Protein AF-A0A3B8MN18-F1 (afdb_monomer_lite)

Secondary structure (DSSP, 8-state):
-PPPPPPPPP-PPBPHHHHHHHHHHHHHHHHHHHHHT-HHHHHHHHHHHHSPPPBTT--GGGHHHHHHHHHHHHHHTT---HHHHHHHHHHHHHHHHHHHHHTT------PPPPPP--SSHHHHHHHHHHHHS-TT-TT-----------

Sequence (150 aa):
MACSPEPQPQVEPITLAELMNTHYALAQDIYDALINGDFVSLLDHATELANPIPVSNLPDAWAPHLDGMRSAAKRLVGEYSTAKAASGFADLATACANCHHMTATTPAIKVYPTPDDTGDIRTHRLRHAWDAAPTATARSIPLTNGYKST

pLDDT: mean 85.51, std 14.53, range [43.19, 98.06]

Foldseek 3Di:
DDDDDDDDPDDDADEPVVVVVLLVVLLVQLVVCLVVLVLVSNQVSLQVLLDDGGHPPDDPVCVVLSNQLSVLSVQSHPDSDSVSSVVSSVSNVVSVVVSCVVVVNDPPQDQDDQQDCPVDPVSVVSNVVCVVDDRNPNPDDDPPPDDDDD

Structure (mmCIF, N/CA/C/O backbone):
data_AF-A0A3B8MN18-F1
#
_entry.id   AF-A0A3B8MN18-F1
#
loop_
_atom_site.group_PDB
_atom_site.id
_atom_site.type_symbol
_atom_site.label_atom_id
_atom_site.label_alt_id
_atom_site.label_comp_id
_atom_site.label_asym_id
_atom_site.label_entity_id
_atom_site.label_seq_id
_atom_site.pdbx_PDB_ins_code
_atom_site.Cartn_x
_atom_site.Cartn_y
_atom_site.Cartn_z
_atom_site.occupancy
_atom_site.B_iso_or_equiv
_atom_site.auth_seq_id
_atom_site.auth_comp_id
_atom_site.auth_asym_id
_atom_site.auth_atom_id
_atom_site.pdbx_PDB_model_num
ATOM 1 N N . MET A 1 1 ? -4.137 42.070 -17.305 1.00 74.25 1 MET A N 1
ATOM 2 C CA . MET A 1 1 ? -2.859 41.562 -16.767 1.00 74.25 1 MET A CA 1
ATOM 3 C C . MET A 1 1 ? -3.125 40.178 -16.209 1.00 74.25 1 MET A C 1
ATOM 5 O O . MET A 1 1 ? -3.800 40.079 -15.196 1.00 74.25 1 MET A O 1
ATOM 9 N N . ALA A 1 2 ? -2.715 39.128 -16.916 1.00 72.31 2 ALA A N 1
ATOM 10 C CA . ALA A 1 2 ? -2.722 37.776 -16.369 1.00 72.31 2 ALA A CA 1
ATOM 11 C C . ALA A 1 2 ? -1.394 37.570 -15.631 1.00 72.31 2 ALA A C 1
ATOM 13 O O . ALA A 1 2 ? -0.346 37.900 -16.188 1.00 72.31 2 ALA A O 1
ATOM 14 N N . CYS A 1 3 ? -1.434 37.085 -14.389 1.00 71.88 3 CYS A N 1
ATOM 15 C CA . CYS A 1 3 ? -0.230 36.607 -13.714 1.00 71.88 3 CYS A CA 1
ATOM 16 C C . CYS A 1 3 ? 0.319 35.425 -14.513 1.00 71.88 3 CYS A C 1
ATOM 18 O O . CYS A 1 3 ? -0.403 34.452 -14.739 1.00 71.88 3 CYS A O 1
ATOM 20 N N . SER A 1 4 ? 1.574 35.507 -14.950 1.00 84.69 4 SER A N 1
ATOM 21 C CA . SER A 1 4 ? 2.271 34.322 -15.442 1.00 84.69 4 SER A CA 1
ATOM 22 C C . SER A 1 4 ? 2.356 33.307 -14.299 1.00 84.69 4 SER A C 1
ATOM 24 O O . SER A 1 4 ? 2.700 33.707 -13.183 1.00 84.69 4 SER A O 1
ATOM 26 N N . PRO A 1 5 ? 2.026 32.027 -14.534 1.00 84.38 5 PRO A N 1
ATOM 27 C CA . PRO A 1 5 ? 2.180 31.002 -13.515 1.00 84.38 5 PRO A CA 1
ATOM 28 C C . PRO A 1 5 ? 3.651 30.914 -13.102 1.00 84.38 5 PRO A C 1
ATOM 30 O O . PRO A 1 5 ? 4.545 30.923 -13.951 1.00 84.38 5 PRO A O 1
ATOM 33 N N . GLU A 1 6 ? 3.888 30.857 -11.794 1.00 86.81 6 GLU A N 1
ATOM 34 C CA . GLU A 1 6 ? 5.219 30.632 -11.243 1.00 86.81 6 GLU A CA 1
ATOM 35 C C . GLU A 1 6 ? 5.720 29.251 -11.701 1.00 86.81 6 GLU A C 1
ATOM 37 O O . GLU A 1 6 ? 4.955 28.277 -11.632 1.00 86.81 6 GLU A O 1
ATOM 42 N N . PRO A 1 7 ? 6.956 29.148 -12.227 1.00 86.31 7 PRO A N 1
ATOM 43 C CA . PRO A 1 7 ? 7.500 27.872 -12.661 1.00 86.31 7 PRO A CA 1
ATOM 44 C C . PRO A 1 7 ? 7.509 26.893 -11.489 1.00 86.31 7 PRO A C 1
ATOM 46 O O . PRO A 1 7 ? 8.115 27.152 -10.453 1.00 86.31 7 PRO A O 1
ATOM 49 N N . GLN A 1 8 ? 6.815 25.768 -11.658 1.00 79.38 8 GLN A N 1
ATOM 50 C CA . GLN A 1 8 ? 6.801 24.714 -10.651 1.00 79.38 8 GLN A CA 1
ATOM 51 C C . GLN A 1 8 ? 8.202 24.095 -10.556 1.00 79.38 8 GLN A C 1
ATOM 53 O O . GLN A 1 8 ? 8.826 23.857 -11.599 1.00 79.38 8 GLN A O 1
ATOM 58 N N . PRO A 1 9 ? 8.710 23.827 -9.341 1.00 79.69 9 PRO A N 1
ATOM 59 C CA . PRO A 1 9 ? 9.966 23.113 -9.177 1.00 79.69 9 PRO A CA 1
ATOM 60 C C . PRO A 1 9 ? 9.873 21.756 -9.885 1.00 79.69 9 PRO A C 1
ATOM 62 O O . PRO A 1 9 ? 8.902 21.016 -9.719 1.00 79.69 9 PRO A O 1
ATOM 65 N N . GLN A 1 10 ? 10.869 21.448 -10.714 1.00 76.69 10 GLN A N 1
ATOM 66 C CA . GLN A 1 10 ? 10.945 20.157 -11.389 1.00 76.69 10 GLN A CA 1
ATOM 67 C C . GLN A 1 10 ? 11.277 19.090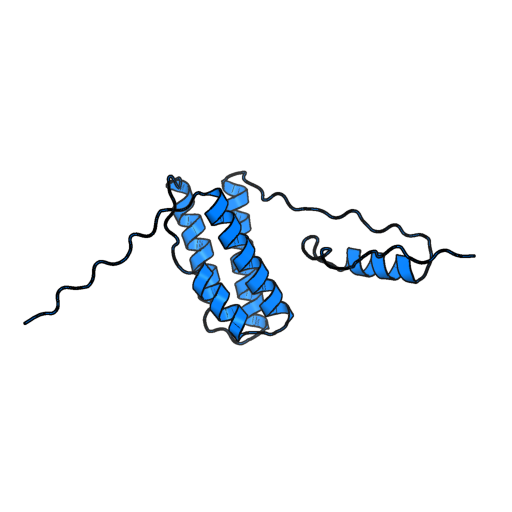 -10.343 1.00 76.69 10 GLN A C 1
ATOM 69 O O . GLN A 1 10 ? 12.306 19.176 -9.676 1.00 76.69 10 GLN A O 1
ATOM 74 N N . VAL A 1 11 ? 10.386 18.114 -10.170 1.00 82.31 11 VAL A N 1
ATOM 75 C CA . VAL A 1 11 ? 10.631 16.971 -9.286 1.00 82.31 11 VAL A CA 1
ATOM 76 C C . VAL A 1 11 ? 11.494 15.975 -10.052 1.00 82.31 11 VAL A C 1
ATOM 78 O O . VAL A 1 11 ? 11.046 15.402 -11.046 1.00 82.31 11 VAL A O 1
ATOM 81 N N . GLU A 1 12 ? 12.735 15.801 -9.603 1.00 87.19 12 GLU A N 1
ATOM 82 C CA . GLU A 1 12 ? 13.650 14.792 -10.139 1.00 87.19 12 GLU A CA 1
ATOM 83 C C . GLU A 1 12 ? 13.026 13.389 -9.989 1.00 87.19 12 GLU A C 1
ATOM 85 O O . GLU A 1 12 ? 12.532 13.054 -8.906 1.00 87.19 12 GLU A O 1
ATOM 90 N N . PRO A 1 13 ? 13.013 12.553 -11.045 1.00 89.38 13 PRO A N 1
ATOM 91 C CA . PRO A 1 13 ? 12.496 11.193 -10.953 1.00 89.38 13 PRO A CA 1
ATOM 92 C C . PRO A 1 13 ? 13.312 10.357 -9.965 1.00 89.38 13 PRO A C 1
ATOM 94 O O . PRO A 1 13 ? 14.541 10.352 -10.023 1.00 89.38 13 PRO A O 1
ATOM 97 N N . ILE A 1 14 ? 12.638 9.576 -9.122 1.00 92.81 14 ILE A N 1
ATOM 98 C CA . ILE A 1 14 ? 13.326 8.651 -8.213 1.00 92.81 14 ILE A CA 1
ATOM 99 C C . ILE A 1 14 ? 13.710 7.349 -8.925 1.00 92.81 14 ILE A C 1
ATOM 101 O O . ILE A 1 14 ? 13.231 7.030 -10.025 1.00 92.81 14 ILE A O 1
ATOM 105 N N . THR A 1 15 ? 14.592 6.576 -8.299 1.00 92.19 15 THR A N 1
ATOM 106 C CA . THR A 1 15 ? 14.924 5.219 -8.737 1.00 92.19 15 THR A CA 1
ATOM 107 C C . THR A 1 15 ? 13.799 4.239 -8.404 1.00 92.19 15 THR A C 1
ATOM 109 O O . THR A 1 15 ? 12.968 4.468 -7.522 1.00 92.19 15 THR A O 1
ATOM 112 N N . LEU A 1 16 ? 13.794 3.083 -9.072 1.00 89.00 16 LEU A N 1
ATOM 113 C CA . LEU A 1 16 ? 12.837 2.020 -8.766 1.00 89.00 16 LEU A CA 1
ATOM 114 C C . LEU A 1 16 ? 12.963 1.503 -7.321 1.00 89.00 16 LEU A C 1
ATOM 116 O O . LEU A 1 16 ? 11.955 1.208 -6.682 1.00 89.00 16 LEU A O 1
ATOM 120 N N . ALA A 1 17 ? 14.188 1.389 -6.802 1.00 88.12 17 ALA A N 1
ATOM 121 C CA . ALA A 1 17 ? 14.420 0.923 -5.437 1.00 88.12 17 ALA A CA 1
ATOM 122 C C . ALA A 1 17 ? 13.843 1.902 -4.404 1.00 88.12 17 ALA A C 1
ATOM 124 O O . ALA A 1 17 ? 13.189 1.479 -3.453 1.00 88.12 17 ALA A O 1
ATOM 125 N N . GLU A 1 18 ? 14.032 3.206 -4.618 1.00 90.81 18 GLU A N 1
ATOM 126 C CA . GLU A 1 18 ? 13.424 4.248 -3.787 1.00 90.81 18 GLU A CA 1
ATOM 127 C C . GLU A 1 18 ? 11.899 4.193 -3.864 1.00 90.81 18 GLU A C 1
ATOM 129 O O . GLU A 1 18 ? 11.252 4.181 -2.822 1.00 90.81 18 GLU A O 1
ATOM 134 N N . LEU A 1 19 ? 11.326 4.039 -5.064 1.00 91.88 19 LEU A N 1
ATOM 135 C CA . LEU A 1 19 ? 9.878 3.915 -5.238 1.00 91.88 19 LEU A CA 1
ATOM 136 C C . LEU A 1 19 ? 9.304 2.742 -4.435 1.00 91.88 19 LEU A C 1
ATOM 138 O O . LEU A 1 19 ? 8.305 2.894 -3.733 1.00 91.88 19 LEU A O 1
ATOM 142 N N . MET A 1 20 ? 9.928 1.565 -4.527 1.00 91.69 20 MET A N 1
ATOM 143 C CA . MET A 1 20 ? 9.469 0.382 -3.796 1.00 91.69 20 MET A CA 1
ATOM 144 C C . MET A 1 20 ? 9.625 0.545 -2.281 1.00 91.69 20 MET A C 1
ATOM 146 O O . MET A 1 20 ? 8.741 0.120 -1.539 1.00 91.69 20 MET A O 1
ATOM 150 N N . ASN A 1 21 ? 10.695 1.197 -1.814 1.00 90.50 21 ASN A N 1
ATOM 151 C CA . ASN A 1 21 ? 10.864 1.516 -0.395 1.00 90.50 21 ASN A CA 1
ATOM 152 C C . ASN A 1 21 ? 9.771 2.471 0.101 1.00 90.50 21 ASN A C 1
ATOM 154 O O . ASN A 1 21 ? 9.205 2.232 1.166 1.00 90.50 21 ASN A O 1
ATOM 158 N N . THR A 1 22 ? 9.435 3.502 -0.679 1.00 93.62 22 THR A N 1
ATOM 159 C CA . THR A 1 22 ? 8.346 4.433 -0.361 1.00 93.62 22 THR A CA 1
ATOM 160 C C . THR A 1 22 ? 7.000 3.715 -0.299 1.00 93.62 22 THR A C 1
ATOM 162 O O . THR A 1 22 ? 6.291 3.843 0.695 1.00 93.62 22 THR A O 1
ATOM 165 N N . HIS A 1 23 ? 6.656 2.900 -1.303 1.00 94.69 23 HIS A N 1
ATOM 166 C CA . HIS A 1 23 ? 5.403 2.137 -1.283 1.00 94.69 23 HIS A CA 1
ATOM 167 C C . HIS A 1 23 ? 5.326 1.168 -0.098 1.00 94.69 23 HIS A C 1
ATOM 169 O O . HIS A 1 23 ? 4.270 1.037 0.519 1.00 94.69 23 HIS A O 1
ATOM 175 N N . TYR A 1 24 ? 6.431 0.492 0.229 1.00 92.88 24 TYR A N 1
ATOM 176 C CA . TYR A 1 24 ? 6.485 -0.422 1.366 1.00 92.88 24 TYR A CA 1
ATOM 177 C C . TYR A 1 24 ? 6.289 0.310 2.698 1.00 92.88 24 TYR A C 1
ATOM 179 O O . TYR A 1 24 ? 5.502 -0.151 3.522 1.00 92.88 24 TYR A O 1
ATOM 187 N N . ALA A 1 25 ? 6.965 1.447 2.895 1.00 92.75 25 ALA A N 1
ATOM 188 C CA . ALA A 1 25 ? 6.813 2.265 4.096 1.00 92.75 25 ALA A CA 1
ATOM 189 C C . ALA A 1 25 ? 5.360 2.727 4.268 1.00 92.75 25 ALA A C 1
ATOM 191 O O . ALA A 1 25 ? 4.756 2.444 5.296 1.00 92.75 25 ALA A O 1
ATOM 192 N N . LEU A 1 26 ? 4.755 3.296 3.220 1.00 96.62 26 LEU A N 1
ATOM 193 C CA . LEU A 1 26 ? 3.357 3.731 3.255 1.00 96.62 26 LEU A CA 1
ATOM 194 C C . LEU A 1 26 ? 2.389 2.576 3.536 1.00 96.62 26 LEU A C 1
ATOM 196 O O . LEU A 1 26 ? 1.467 2.725 4.330 1.00 96.62 26 LEU A O 1
ATOM 200 N N . ALA A 1 27 ? 2.589 1.406 2.924 1.00 95.81 27 ALA A N 1
ATOM 201 C CA . ALA A 1 27 ? 1.756 0.237 3.203 1.00 95.81 27 ALA A CA 1
ATOM 202 C C . ALA A 1 27 ? 1.890 -0.241 4.661 1.00 95.81 27 ALA A C 1
ATOM 204 O O . ALA A 1 27 ? 0.900 -0.667 5.258 1.00 95.81 27 ALA A O 1
ATOM 205 N N . GLN A 1 28 ? 3.093 -0.162 5.236 1.00 94.56 28 GLN A N 1
ATOM 206 C CA . GLN A 1 28 ? 3.328 -0.470 6.644 1.00 94.56 28 GLN A CA 1
ATOM 207 C C . GLN A 1 28 ? 2.648 0.556 7.564 1.00 94.56 28 GLN A C 1
ATOM 209 O O . GLN A 1 28 ? 1.957 0.151 8.495 1.00 94.56 28 GLN A O 1
ATOM 214 N N . ASP A 1 29 ? 2.753 1.847 7.260 1.00 95.94 29 ASP A N 1
ATOM 215 C CA . ASP A 1 29 ? 2.118 2.911 8.044 1.00 95.94 29 ASP A CA 1
ATOM 216 C C . ASP A 1 29 ? 0.581 2.816 7.990 1.00 95.94 29 ASP A C 1
ATOM 218 O O . ASP A 1 29 ? -0.089 2.959 9.013 1.00 95.94 29 ASP A O 1
ATOM 222 N N . ILE A 1 30 ? 0.002 2.469 6.830 1.00 96.44 30 ILE A N 1
ATOM 223 C CA . ILE A 1 30 ? -1.438 2.172 6.687 1.00 96.44 30 ILE A CA 1
ATOM 224 C C . ILE A 1 30 ? -1.846 1.000 7.589 1.00 96.44 30 ILE A C 1
ATOM 226 O O . ILE A 1 30 ? -2.886 1.064 8.248 1.00 96.44 30 ILE A O 1
ATOM 230 N N . TYR A 1 31 ? -1.057 -0.079 7.613 1.00 96.00 31 TYR A N 1
ATOM 231 C CA . TYR A 1 31 ? -1.333 -1.243 8.455 1.00 96.00 31 TYR A CA 1
ATOM 232 C C . TYR A 1 31 ? -1.279 -0.891 9.943 1.00 96.00 31 TYR A C 1
ATOM 234 O O . TYR A 1 31 ? -2.205 -1.216 10.687 1.00 96.00 31 TYR A O 1
ATOM 242 N N . ASP A 1 32 ? -0.228 -0.197 10.374 1.00 93.38 32 ASP A N 1
ATOM 243 C CA . ASP A 1 32 ? -0.056 0.199 11.768 1.00 93.38 32 ASP A CA 1
ATOM 244 C C . ASP A 1 32 ? -1.183 1.153 12.203 1.00 93.38 32 ASP A C 1
ATOM 246 O O . ASP A 1 32 ? -1.773 0.970 13.271 1.00 93.38 32 ASP A O 1
ATOM 250 N N . ALA A 1 33 ? -1.570 2.113 11.357 1.00 95.88 33 ALA A N 1
ATOM 251 C CA . ALA A 1 33 ? -2.708 2.996 11.604 1.00 95.88 33 ALA A CA 1
ATOM 252 C C . ALA A 1 33 ? -4.036 2.221 11.704 1.00 95.88 33 ALA A C 1
ATOM 254 O O . ALA A 1 33 ? -4.821 2.457 12.625 1.00 95.88 33 ALA A O 1
ATOM 255 N N . LEU A 1 34 ? -4.266 1.237 10.823 1.00 95.88 34 LEU A N 1
ATOM 256 C CA . LEU A 1 34 ? -5.444 0.364 10.862 1.00 95.88 34 LEU A CA 1
ATOM 257 C C . LEU A 1 34 ? -5.531 -0.426 12.174 1.00 95.88 34 LEU A C 1
ATOM 259 O O . LEU A 1 34 ? -6.593 -0.458 12.798 1.00 95.88 34 LEU A O 1
ATOM 263 N N . ILE A 1 35 ? -4.431 -1.054 12.599 1.00 93.94 35 ILE A N 1
ATOM 264 C CA . ILE A 1 35 ? -4.375 -1.848 13.836 1.00 93.94 35 ILE A CA 1
ATOM 265 C C . ILE A 1 35 ? -4.633 -0.977 15.069 1.00 93.94 35 ILE A C 1
ATOM 267 O O . ILE A 1 35 ? -5.301 -1.418 16.004 1.00 93.94 35 ILE A O 1
ATOM 271 N N . ASN A 1 36 ? -4.156 0.267 15.056 1.00 93.75 36 ASN A N 1
ATOM 272 C CA . ASN A 1 36 ? -4.363 1.220 16.145 1.00 93.75 36 ASN A CA 1
ATOM 273 C C . ASN A 1 36 ? -5.714 1.958 16.077 1.00 93.75 36 ASN A C 1
ATOM 275 O O . ASN A 1 36 ? -6.062 2.675 17.014 1.00 93.75 36 ASN A O 1
ATOM 279 N N . GLY A 1 37 ? -6.487 1.792 14.997 1.00 95.00 37 GLY A N 1
ATOM 280 C CA . GLY A 1 37 ? -7.741 2.515 14.773 1.00 95.00 37 GLY A CA 1
ATOM 281 C C . GLY A 1 37 ? -7.562 4.009 14.468 1.00 95.00 37 GLY A C 1
ATOM 282 O O . GLY A 1 37 ? -8.516 4.775 14.610 1.00 95.00 37 GLY A O 1
ATOM 283 N N . ASP A 1 38 ? -6.366 4.434 14.055 1.00 97.38 38 ASP A N 1
ATOM 284 C CA . ASP A 1 38 ? -6.071 5.813 13.664 1.00 97.38 38 ASP A CA 1
ATOM 285 C C . ASP A 1 38 ? -6.450 6.050 12.197 1.00 97.38 38 ASP A C 1
ATOM 287 O O . ASP A 1 38 ? -5.630 5.988 11.279 1.00 97.38 38 ASP A O 1
ATOM 291 N N . PHE A 1 39 ? -7.736 6.314 11.970 1.00 96.81 39 PHE A N 1
ATOM 292 C CA . PHE A 1 39 ? -8.241 6.546 10.621 1.00 96.81 39 PHE A CA 1
ATOM 293 C C . PHE A 1 39 ? -7.724 7.841 9.994 1.00 96.81 39 PHE A C 1
ATOM 295 O O . PHE A 1 39 ? -7.715 7.929 8.776 1.00 96.81 39 PHE A O 1
ATOM 302 N N . VAL A 1 40 ? -7.290 8.839 10.767 1.00 96.81 40 VAL A N 1
ATOM 303 C CA . VAL A 1 40 ? -6.752 10.072 10.169 1.00 96.81 40 VAL A CA 1
ATOM 304 C C . VAL A 1 40 ? -5.436 9.753 9.466 1.00 96.81 40 VAL A C 1
ATOM 306 O O . VAL A 1 40 ? -5.333 9.953 8.257 1.00 96.81 40 VAL A O 1
ATOM 309 N N . SER A 1 41 ? -4.490 9.140 10.182 1.00 97.31 41 SER A N 1
ATOM 310 C CA . SER A 1 41 ? -3.201 8.742 9.605 1.00 97.31 41 SER A CA 1
ATOM 311 C C . SER A 1 41 ? -3.365 7.708 8.487 1.00 97.31 41 SER A C 1
ATOM 313 O O . SER A 1 41 ? -2.736 7.823 7.437 1.00 97.31 41 SER A O 1
ATOM 315 N N . LEU A 1 42 ? -4.265 6.728 8.655 1.00 97.94 42 LEU A N 1
ATOM 316 C CA . LEU A 1 42 ? -4.567 5.735 7.615 1.00 97.94 42 LEU A CA 1
ATOM 317 C C . LEU A 1 42 ? -4.954 6.401 6.290 1.00 97.94 42 LEU A C 1
ATOM 319 O O . LEU A 1 42 ? -4.462 6.008 5.230 1.00 97.94 42 LEU A O 1
ATOM 323 N N . LEU A 1 43 ? -5.848 7.390 6.349 1.00 97.56 43 LEU A N 1
ATOM 324 C CA . LEU A 1 43 ? -6.362 8.090 5.177 1.00 97.56 43 LEU A CA 1
ATOM 325 C C . LEU A 1 43 ? -5.295 8.946 4.498 1.00 97.56 43 LEU A C 1
ATOM 327 O O . LEU A 1 43 ? -5.236 8.965 3.265 1.00 97.56 43 LEU A O 1
ATOM 331 N N . ASP A 1 44 ? -4.443 9.602 5.281 1.00 97.44 44 ASP A N 1
ATOM 332 C CA . ASP A 1 44 ? -3.338 10.409 4.768 1.00 97.44 44 ASP A CA 1
ATOM 333 C C . ASP A 1 44 ? -2.333 9.529 4.007 1.00 97.44 44 ASP A C 1
ATOM 335 O O . ASP A 1 44 ? -2.052 9.779 2.831 1.00 97.44 44 ASP A O 1
ATOM 339 N N . HIS A 1 45 ? -1.883 8.424 4.608 1.00 98.06 45 HIS A N 1
ATOM 340 C CA . HIS A 1 45 ? -0.937 7.504 3.967 1.00 98.06 45 HIS A CA 1
ATOM 341 C C . HIS A 1 45 ? -1.535 6.788 2.749 1.00 98.06 45 HIS A C 1
ATOM 343 O O . HIS A 1 45 ? -0.863 6.616 1.729 1.00 98.06 45 HIS A O 1
ATOM 349 N N . ALA A 1 46 ? -2.813 6.400 2.808 1.00 98.06 46 ALA A N 1
ATOM 350 C CA . ALA A 1 46 ? -3.510 5.823 1.659 1.00 98.06 46 ALA A CA 1
ATOM 351 C C . ALA A 1 46 ? -3.636 6.822 0.501 1.00 98.06 46 ALA A C 1
ATOM 353 O O . ALA A 1 46 ? -3.500 6.441 -0.665 1.00 98.06 46 ALA A O 1
ATOM 354 N N . THR A 1 47 ? -3.864 8.100 0.812 1.00 97.81 47 THR A N 1
ATOM 355 C CA . THR A 1 47 ? -3.907 9.177 -0.183 1.00 97.81 47 THR A CA 1
ATOM 356 C C . THR A 1 47 ? -2.542 9.374 -0.830 1.00 97.81 47 THR A C 1
ATOM 358 O O . THR A 1 47 ? -2.457 9.489 -2.053 1.00 97.81 47 THR A O 1
ATOM 361 N N . GLU A 1 48 ? -1.467 9.360 -0.044 1.00 97.19 48 GLU A N 1
ATOM 362 C CA . GLU A 1 48 ? -0.104 9.450 -0.565 1.00 97.19 48 GLU A CA 1
ATOM 363 C C . GLU A 1 48 ? 0.226 8.269 -1.489 1.00 97.19 48 GLU A C 1
ATOM 365 O O . GLU A 1 48 ? 0.654 8.476 -2.624 1.00 97.19 48 GLU A O 1
ATOM 370 N N . LEU A 1 49 ? -0.083 7.037 -1.071 1.00 97.31 49 LEU A N 1
ATOM 371 C CA . LEU A 1 49 ? 0.162 5.826 -1.862 1.00 97.31 49 LEU A CA 1
ATOM 372 C C . LEU A 1 49 ? -0.674 5.765 -3.153 1.00 97.31 49 LEU A C 1
ATOM 374 O O . LEU A 1 49 ? -0.267 5.164 -4.150 1.00 97.31 49 LEU A O 1
ATOM 378 N N . ALA A 1 50 ? -1.856 6.380 -3.150 1.00 97.44 50 ALA A N 1
ATOM 379 C CA . ALA A 1 50 ? -2.720 6.493 -4.318 1.00 97.44 50 ALA A CA 1
ATOM 380 C C . ALA A 1 50 ? -2.176 7.449 -5.394 1.00 97.44 50 ALA A C 1
ATOM 382 O O . ALA A 1 50 ? -2.606 7.362 -6.556 1.00 97.44 50 ALA A O 1
ATOM 383 N N . ASN A 1 51 ? -1.269 8.358 -5.028 1.00 96.44 51 ASN A N 1
ATOM 384 C CA . ASN A 1 51 ? -0.728 9.361 -5.932 1.00 96.44 51 ASN A CA 1
ATOM 385 C C . ASN A 1 51 ? 0.428 8.804 -6.779 1.00 96.44 51 ASN A C 1
ATOM 387 O O . ASN A 1 51 ? 1.236 7.995 -6.320 1.00 96.44 51 ASN A O 1
ATOM 391 N N . PRO A 1 52 ? 0.526 9.208 -8.055 1.00 91.94 52 PRO A N 1
ATOM 392 C CA . PRO A 1 52 ? 1.625 8.787 -8.902 1.00 91.94 52 PRO A CA 1
ATOM 393 C C . PRO A 1 52 ? 2.930 9.473 -8.486 1.00 91.94 52 PRO A C 1
ATOM 395 O O . PRO A 1 52 ? 3.006 10.698 -8.433 1.00 91.94 52 PRO A O 1
ATOM 398 N N . ILE A 1 53 ? 3.975 8.674 -8.270 1.00 90.25 53 ILE A N 1
ATOM 399 C CA . ILE A 1 53 ? 5.345 9.153 -8.075 1.00 90.25 53 ILE A CA 1
ATOM 400 C C . ILE A 1 53 ? 6.108 8.989 -9.400 1.00 90.25 53 ILE A C 1
ATOM 402 O O . ILE A 1 53 ? 6.125 7.879 -9.948 1.00 90.25 53 ILE A O 1
ATOM 406 N N . PRO A 1 54 ? 6.722 10.057 -9.945 1.00 89.75 54 PRO A N 1
ATOM 407 C CA . PRO A 1 54 ? 7.575 9.961 -11.124 1.00 89.75 54 PRO A CA 1
ATOM 408 C C . PRO A 1 54 ? 8.778 9.050 -10.865 1.00 89.75 54 PRO A C 1
ATOM 410 O O . PRO A 1 54 ? 9.527 9.248 -9.911 1.00 89.75 54 PRO A O 1
ATOM 413 N N . VAL A 1 55 ? 8.983 8.063 -11.735 1.00 90.62 55 VAL A N 1
ATOM 414 C CA . VAL A 1 55 ? 10.070 7.083 -11.624 1.00 90.62 55 VAL A CA 1
ATOM 415 C C . VAL A 1 55 ? 10.824 6.995 -12.944 1.00 90.62 55 VAL A C 1
ATOM 417 O O . VAL A 1 55 ? 10.231 7.009 -14.024 1.00 90.62 55 VAL A O 1
ATOM 420 N N . SER A 1 56 ? 12.146 6.912 -12.860 1.00 88.38 56 SER A N 1
ATOM 421 C CA . SER A 1 56 ? 12.997 6.710 -14.031 1.00 88.38 56 SER A CA 1
ATOM 422 C C . SER A 1 56 ? 13.024 5.235 -14.449 1.00 88.38 56 SER A C 1
ATOM 424 O O . SER A 1 56 ? 13.116 4.341 -13.611 1.00 88.38 56 SER A O 1
ATOM 426 N N . ASN A 1 57 ? 12.986 4.974 -15.761 1.00 86.88 57 ASN A N 1
ATOM 427 C CA . ASN A 1 57 ? 13.202 3.644 -16.355 1.00 86.88 57 ASN A CA 1
ATOM 428 C C . ASN A 1 57 ? 12.248 2.532 -15.867 1.00 86.88 57 ASN A C 1
ATOM 430 O O . ASN A 1 57 ? 12.650 1.372 -15.770 1.00 86.88 57 ASN A O 1
ATOM 434 N N . LEU A 1 58 ? 10.990 2.860 -15.556 1.00 88.88 58 LEU A N 1
ATOM 435 C CA . LEU A 1 58 ? 9.999 1.844 -15.202 1.00 88.88 58 LEU A CA 1
ATOM 436 C C . LEU A 1 58 ? 9.630 1.009 -16.442 1.00 88.88 58 LEU A C 1
ATOM 438 O O . LEU A 1 58 ? 9.247 1.594 -17.455 1.00 88.88 58 LEU A O 1
ATOM 442 N N . PRO A 1 59 ? 9.690 -0.333 -16.385 1.00 90.56 59 PRO A N 1
ATOM 443 C CA . PRO A 1 59 ? 9.230 -1.165 -17.491 1.00 90.56 59 PRO A CA 1
ATOM 444 C C . PRO A 1 59 ? 7.731 -0.962 -17.755 1.00 90.56 59 PRO A C 1
ATOM 446 O O . PRO A 1 59 ? 6.927 -1.060 -16.828 1.00 90.56 59 PRO A O 1
ATOM 449 N N . ASP A 1 60 ? 7.333 -0.775 -19.016 1.00 91.06 60 ASP A N 1
ATOM 450 C CA . ASP A 1 60 ? 5.925 -0.546 -19.396 1.00 91.06 60 ASP A CA 1
ATOM 451 C C . ASP A 1 60 ? 4.984 -1.652 -18.897 1.00 91.06 60 ASP A C 1
ATOM 453 O O . ASP A 1 60 ? 3.853 -1.395 -18.484 1.00 91.06 60 ASP A O 1
ATOM 457 N N . ALA A 1 61 ? 5.477 -2.894 -18.861 1.00 91.50 61 ALA A N 1
ATOM 458 C CA . ALA A 1 61 ? 4.735 -4.047 -18.358 1.00 91.50 61 ALA A CA 1
ATOM 459 C C . ALA A 1 61 ? 4.304 -3.910 -16.882 1.00 91.50 61 ALA A C 1
ATOM 461 O O . ALA A 1 61 ? 3.415 -4.632 -16.438 1.00 91.50 61 ALA A O 1
ATOM 462 N N . TRP A 1 62 ? 4.920 -3.009 -16.108 1.00 93.06 62 TRP A N 1
ATOM 463 C CA . TRP A 1 62 ? 4.632 -2.820 -14.684 1.00 93.06 62 TRP A CA 1
ATOM 464 C C . TRP A 1 62 ? 3.528 -1.789 -14.430 1.00 93.06 62 TRP A C 1
ATOM 466 O O . TRP A 1 62 ? 2.915 -1.811 -13.362 1.00 93.06 62 TRP A O 1
ATOM 476 N N . ALA A 1 63 ? 3.233 -0.919 -15.402 1.00 91.69 63 ALA A N 1
ATOM 477 C CA . ALA A 1 63 ? 2.204 0.115 -15.293 1.00 91.69 63 ALA A CA 1
ATOM 478 C C . ALA A 1 63 ? 0.839 -0.405 -14.784 1.00 91.69 63 ALA A C 1
ATOM 480 O O . ALA A 1 63 ? 0.353 0.133 -13.786 1.00 91.69 63 ALA A O 1
ATOM 481 N N . PRO A 1 64 ? 0.243 -1.483 -15.344 1.00 94.31 64 PRO A N 1
ATOM 482 C CA . PRO A 1 64 ? -1.056 -1.966 -14.867 1.00 94.31 64 PRO A CA 1
ATOM 483 C C . PRO A 1 64 ? -1.026 -2.457 -13.412 1.00 94.31 64 PRO A C 1
ATOM 485 O O . PRO A 1 64 ? -2.029 -2.361 -12.704 1.00 94.31 64 PRO A O 1
ATOM 488 N N . HIS A 1 65 ? 0.114 -2.960 -12.933 1.00 94.44 65 HIS A N 1
ATOM 489 C CA . HIS A 1 65 ? 0.257 -3.409 -11.549 1.00 94.44 65 HIS A CA 1
ATOM 490 C C . HIS A 1 65 ? 0.323 -2.230 -10.572 1.00 94.44 65 HIS A C 1
ATOM 492 O O . HIS A 1 65 ? -0.325 -2.266 -9.523 1.00 94.44 65 HIS A O 1
ATOM 498 N N . LEU A 1 66 ? 1.045 -1.164 -10.935 1.00 93.81 66 LEU A N 1
ATOM 499 C CA . LEU A 1 66 ? 1.066 0.075 -10.155 1.00 93.81 66 LEU A CA 1
ATOM 500 C C . LEU A 1 66 ? -0.319 0.724 -10.098 1.00 93.81 66 LEU A C 1
ATOM 502 O O . LEU A 1 66 ? -0.736 1.186 -9.037 1.00 93.81 66 LEU A O 1
ATOM 506 N N . ASP A 1 67 ? -1.060 0.712 -11.203 1.00 95.25 67 ASP A N 1
ATOM 507 C CA . ASP A 1 67 ? -2.426 1.236 -11.236 1.00 95.25 67 ASP A CA 1
ATOM 508 C C . ASP A 1 67 ? -3.388 0.402 -10.384 1.00 95.25 67 ASP A C 1
ATOM 510 O O . ASP A 1 67 ? -4.246 0.965 -9.698 1.00 95.25 67 ASP A O 1
ATOM 514 N N . GLY A 1 68 ? -3.215 -0.923 -10.355 1.00 95.75 68 GLY A N 1
ATOM 515 C CA . GLY A 1 68 ? -3.944 -1.814 -9.452 1.00 95.75 68 GLY A CA 1
ATOM 516 C C . GLY A 1 68 ? -3.696 -1.481 -7.979 1.00 95.75 68 GLY A C 1
ATOM 517 O O . GLY A 1 68 ? -4.649 -1.301 -7.220 1.00 95.75 68 GLY A O 1
ATOM 518 N N . MET A 1 69 ? -2.429 -1.317 -7.588 1.00 97.25 69 MET A N 1
ATOM 519 C CA . MET A 1 69 ? -2.038 -0.927 -6.228 1.00 97.25 69 MET A CA 1
ATOM 520 C C . MET A 1 69 ? -2.619 0.440 -5.840 1.00 97.25 69 MET A C 1
ATOM 522 O O . MET A 1 69 ? -3.264 0.563 -4.800 1.00 97.25 69 MET A O 1
ATOM 526 N N . ARG A 1 70 ? -2.466 1.457 -6.697 1.00 96.75 70 ARG A N 1
ATOM 527 C CA . ARG A 1 70 ? -3.024 2.801 -6.459 1.00 96.75 70 ARG A CA 1
ATOM 528 C C . ARG A 1 70 ? -4.542 2.771 -6.351 1.00 96.75 70 ARG A C 1
ATOM 530 O O . ARG A 1 70 ? -5.115 3.461 -5.516 1.00 96.75 70 ARG A O 1
ATOM 537 N N . SER A 1 71 ? -5.207 1.974 -7.183 1.00 96.50 71 SER A N 1
ATOM 538 C CA . SER A 1 71 ? -6.661 1.813 -7.125 1.00 96.50 71 SER A CA 1
ATOM 539 C C . SER A 1 71 ? -7.109 1.168 -5.816 1.00 96.50 71 SER A C 1
ATOM 541 O O . SER A 1 71 ? -8.113 1.597 -5.253 1.00 96.50 71 SER A O 1
ATOM 543 N N . ALA A 1 72 ? -6.363 0.188 -5.301 1.00 97.00 72 ALA A N 1
ATOM 544 C CA . ALA A 1 72 ? -6.627 -0.394 -3.988 1.00 97.00 72 ALA A CA 1
ATOM 545 C C . ALA A 1 72 ? -6.405 0.628 -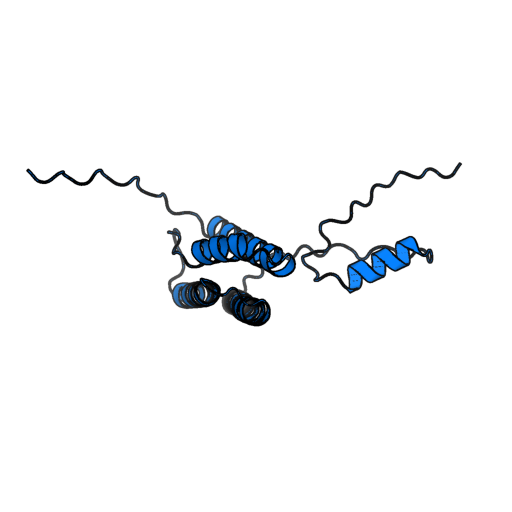2.859 1.00 97.00 72 ALA A C 1
ATOM 547 O O . ALA A 1 72 ? -7.271 0.775 -2.001 1.00 97.00 72 ALA A O 1
ATOM 548 N N . ALA A 1 73 ? -5.326 1.417 -2.913 1.00 97.69 73 ALA A N 1
ATOM 549 C CA . ALA A 1 73 ? -5.083 2.501 -1.958 1.00 97.69 73 ALA A CA 1
ATOM 550 C C . ALA A 1 73 ? -6.212 3.550 -1.974 1.00 97.69 73 ALA A C 1
ATOM 552 O O . ALA A 1 73 ? -6.718 3.934 -0.925 1.00 97.69 73 ALA A O 1
ATOM 553 N N . LYS A 1 74 ? -6.715 3.938 -3.156 1.00 96.75 74 LYS A N 1
ATOM 554 C CA . LYS A 1 74 ? -7.858 4.864 -3.284 1.00 96.75 74 LYS A CA 1
ATOM 555 C C . LYS A 1 74 ? -9.134 4.361 -2.617 1.00 96.75 74 LYS A C 1
ATOM 557 O O . LYS A 1 74 ? -9.928 5.181 -2.178 1.00 96.75 74 LYS A O 1
ATOM 562 N N . ARG A 1 75 ? -9.353 3.045 -2.535 1.00 94.94 75 ARG A N 1
ATOM 563 C CA . ARG A 1 75 ? -10.531 2.478 -1.852 1.00 94.94 75 ARG A CA 1
ATOM 564 C C . ARG A 1 75 ? -10.473 2.646 -0.339 1.00 94.94 75 ARG A C 1
ATOM 566 O O . ARG A 1 75 ? -11.516 2.590 0.298 1.00 94.94 75 ARG A O 1
ATOM 573 N N . LEU A 1 76 ? -9.281 2.832 0.225 1.00 94.69 76 LEU A N 1
ATOM 574 C CA . LEU A 1 76 ? -9.117 3.149 1.641 1.00 94.69 76 LEU A CA 1
ATOM 575 C C . LEU A 1 76 ? -9.454 4.617 1.925 1.00 94.69 76 LEU A C 1
ATOM 577 O O . LEU A 1 76 ? -9.904 4.932 3.023 1.00 94.69 76 LEU A O 1
ATOM 581 N N . VAL A 1 77 ? -9.282 5.508 0.942 1.00 93.81 77 VAL A N 1
ATOM 582 C CA . VAL A 1 77 ? -9.543 6.943 1.099 1.00 93.81 77 VAL A CA 1
ATOM 583 C C . VAL A 1 77 ? -11.037 7.191 1.349 1.00 93.81 77 VAL A C 1
ATOM 585 O O . VAL A 1 77 ? -11.887 6.889 0.516 1.00 93.81 77 VAL A O 1
ATOM 588 N N . GLY A 1 78 ? -11.357 7.770 2.506 1.00 88.06 78 GLY A N 1
ATOM 589 C CA . GLY A 1 78 ? -12.712 8.057 2.973 1.00 88.06 78 GLY A CA 1
ATOM 590 C C . GLY A 1 78 ? -13.383 6.928 3.763 1.00 88.06 78 GLY A C 1
ATOM 591 O O . GLY A 1 78 ? -14.533 7.097 4.171 1.00 88.06 78 GLY A O 1
ATOM 592 N N . GLU A 1 79 ? -12.712 5.797 4.007 1.00 90.56 79 GLU A N 1
ATOM 593 C CA . GLU A 1 79 ? -13.291 4.686 4.768 1.00 90.56 79 GLU A CA 1
ATOM 594 C C . GLU A 1 79 ? -12.958 4.758 6.266 1.00 90.56 79 GLU A C 1
ATOM 596 O O . GLU A 1 7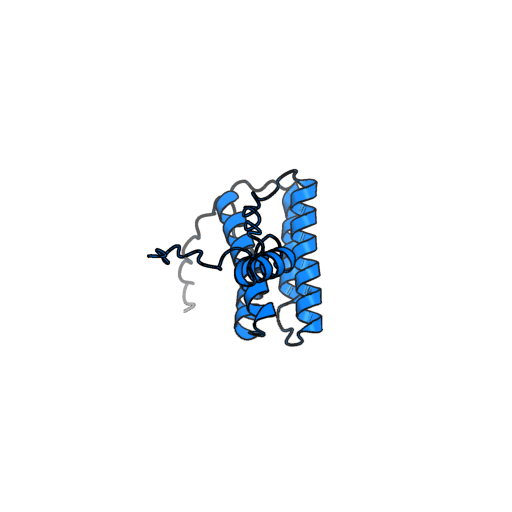9 ? -11.851 4.458 6.701 1.00 90.56 79 GLU A O 1
ATOM 601 N N . TYR A 1 80 ? -13.967 5.091 7.078 1.00 92.81 80 TYR A N 1
ATOM 602 C CA . TYR A 1 80 ? -13.872 5.192 8.546 1.00 92.81 80 TYR A CA 1
ATOM 603 C C . TYR A 1 80 ? -14.368 3.936 9.285 1.00 92.81 80 TYR A C 1
ATOM 605 O O . TYR A 1 80 ? -14.533 3.932 10.504 1.00 92.81 80 TYR A O 1
ATOM 613 N N . SER A 1 81 ? -14.678 2.865 8.552 1.00 96.19 81 SER A N 1
ATOM 614 C CA . SER A 1 81 ? -15.127 1.595 9.125 1.00 96.19 81 SER A CA 1
ATOM 615 C C . SER A 1 81 ? -13.964 0.617 9.204 1.00 96.19 81 SER A C 1
ATOM 617 O O . SER A 1 81 ? -13.397 0.265 8.174 1.00 96.19 81 SER A O 1
ATOM 619 N N . THR A 1 82 ? -13.672 0.091 10.396 1.00 95.62 82 THR A N 1
ATOM 620 C CA . THR A 1 82 ? -12.601 -0.902 10.599 1.00 95.62 82 THR A CA 1
ATOM 621 C C . THR A 1 82 ? -12.744 -2.110 9.678 1.00 95.62 82 THR A C 1
ATOM 623 O O . THR A 1 82 ? -11.769 -2.535 9.070 1.00 95.62 82 THR A O 1
ATOM 626 N N . ALA A 1 83 ? -13.962 -2.639 9.519 1.00 96.12 83 ALA A N 1
ATOM 627 C CA . ALA A 1 83 ? -14.203 -3.801 8.666 1.00 96.12 83 ALA A CA 1
ATOM 628 C C . ALA A 1 83 ? -13.912 -3.502 7.186 1.00 96.12 83 ALA A C 1
ATOM 630 O O . ALA A 1 83 ? -13.273 -4.300 6.500 1.00 96.12 83 ALA A O 1
ATOM 631 N N . LYS A 1 84 ? -14.347 -2.335 6.697 1.00 96.44 84 LYS A N 1
ATOM 632 C CA . LYS A 1 84 ? -14.094 -1.930 5.311 1.00 96.44 84 LYS A CA 1
ATOM 633 C C . LYS A 1 84 ? -12.632 -1.573 5.069 1.00 96.44 84 LYS A C 1
ATOM 635 O O . LYS A 1 84 ? -12.087 -1.983 4.052 1.00 96.44 84 LYS A O 1
ATOM 640 N N . ALA A 1 85 ? -11.993 -0.876 6.005 1.00 96.81 85 ALA A N 1
ATOM 641 C CA . ALA A 1 85 ? -10.577 -0.543 5.923 1.00 96.81 85 ALA A CA 1
ATOM 642 C C . ALA A 1 85 ? -9.705 -1.808 5.936 1.00 96.81 85 ALA A C 1
ATOM 644 O O . ALA A 1 85 ? -8.800 -1.930 5.119 1.00 96.81 85 ALA A O 1
ATOM 645 N N . ALA A 1 86 ? -10.034 -2.806 6.763 1.00 96.69 86 ALA A N 1
ATOM 646 C CA . ALA A 1 86 ? -9.358 -4.102 6.739 1.00 96.69 86 ALA A CA 1
ATOM 647 C C . ALA A 1 86 ? -9.525 -4.826 5.394 1.00 96.69 86 ALA A C 1
ATOM 649 O O . ALA A 1 86 ? -8.552 -5.348 4.851 1.00 96.69 86 ALA A O 1
ATOM 650 N N . SER A 1 87 ? -10.732 -4.813 4.819 1.00 97.00 87 SER A N 1
ATOM 651 C CA . SER A 1 87 ? -10.964 -5.367 3.480 1.00 97.00 87 SER A CA 1
ATOM 652 C C . SER A 1 87 ? -10.173 -4.618 2.402 1.00 97.00 87 SER A C 1
ATOM 654 O O . SER A 1 87 ? -9.552 -5.252 1.555 1.00 97.00 87 SER A O 1
ATOM 656 N N . GLY A 1 88 ? -10.159 -3.283 2.434 1.00 96.44 88 GLY A N 1
ATOM 657 C CA . GLY A 1 88 ? -9.394 -2.467 1.489 1.00 96.44 88 GLY A CA 1
ATOM 658 C C . GLY A 1 88 ? -7.885 -2.674 1.623 1.00 96.44 88 GLY A C 1
ATOM 659 O O . GLY A 1 88 ? -7.168 -2.708 0.625 1.00 96.44 88 GLY A O 1
ATOM 660 N N . PHE A 1 89 ? -7.396 -2.894 2.844 1.00 97.38 89 PHE A N 1
ATOM 661 C CA . PHE A 1 89 ? -5.995 -3.213 3.084 1.00 97.38 89 PHE A CA 1
ATOM 662 C C . PHE A 1 89 ? -5.634 -4.603 2.543 1.00 97.38 89 PHE A C 1
ATOM 664 O O . PHE A 1 89 ? -4.572 -4.774 1.949 1.00 97.38 89 PHE A O 1
ATOM 671 N N . ALA A 1 90 ? -6.524 -5.590 2.677 1.00 96.62 90 ALA A N 1
ATOM 672 C CA . ALA A 1 90 ? -6.328 -6.910 2.079 1.00 96.62 90 ALA A CA 1
ATOM 673 C C . ALA A 1 90 ? -6.267 -6.847 0.539 1.00 96.62 90 ALA A C 1
ATOM 675 O O . ALA A 1 90 ? -5.409 -7.497 -0.069 1.00 96.62 90 ALA A O 1
ATOM 676 N N . ASP A 1 91 ? -7.115 -6.027 -0.092 1.00 97.00 91 ASP A N 1
ATOM 677 C CA . ASP A 1 91 ? -7.050 -5.747 -1.535 1.00 97.00 91 ASP A CA 1
ATOM 678 C C . ASP A 1 91 ? -5.691 -5.131 -1.917 1.00 97.00 91 ASP A C 1
ATOM 680 O O . ASP A 1 91 ? -5.061 -5.558 -2.890 1.00 97.00 91 ASP A O 1
ATOM 684 N N . LEU A 1 92 ? -5.207 -4.162 -1.133 1.00 97.38 92 LEU A N 1
ATOM 685 C CA . LEU A 1 92 ? -3.908 -3.517 -1.342 1.00 97.38 92 LEU A CA 1
ATOM 686 C C . LEU A 1 92 ? -2.751 -4.520 -1.227 1.00 97.38 92 LEU A C 1
ATOM 688 O O . LEU A 1 92 ? -1.909 -4.595 -2.122 1.00 97.38 92 LEU A O 1
ATOM 692 N N . ALA A 1 93 ? -2.735 -5.337 -0.173 1.00 96.25 93 ALA A N 1
ATOM 693 C CA . ALA A 1 93 ? -1.730 -6.380 0.022 1.00 96.25 93 ALA A CA 1
ATOM 694 C C . ALA A 1 93 ? -1.728 -7.395 -1.135 1.00 96.25 93 ALA A C 1
ATOM 696 O O . ALA A 1 93 ? -0.666 -7.806 -1.609 1.00 96.25 93 ALA A O 1
ATOM 697 N N . THR A 1 94 ? -2.912 -7.747 -1.641 1.00 96.38 94 THR A N 1
ATOM 698 C CA . THR A 1 94 ? -3.073 -8.630 -2.804 1.00 96.38 94 THR A CA 1
ATOM 699 C C . THR A 1 94 ? -2.501 -8.001 -4.076 1.00 96.38 94 THR A C 1
ATOM 701 O O . THR A 1 94 ? -1.812 -8.678 -4.840 1.00 96.38 94 THR A O 1
ATOM 704 N N . ALA A 1 95 ? -2.718 -6.702 -4.302 1.00 96.38 95 ALA A N 1
ATOM 705 C CA . ALA A 1 95 ? -2.138 -5.991 -5.442 1.00 96.38 95 ALA A CA 1
ATOM 706 C C . ALA A 1 95 ? -0.598 -6.004 -5.403 1.00 96.38 95 ALA A C 1
ATOM 708 O O . ALA A 1 95 ? 0.040 -6.295 -6.420 1.00 96.38 95 ALA A O 1
ATOM 709 N N . CYS A 1 96 ? -0.007 -5.779 -4.224 1.00 95.12 96 CYS A N 1
ATOM 710 C CA . CYS A 1 96 ? 1.439 -5.885 -4.017 1.00 95.12 96 CYS A CA 1
ATOM 711 C C . CYS A 1 96 ? 1.950 -7.305 -4.313 1.00 95.12 96 CYS A C 1
ATOM 713 O O . CYS A 1 96 ? 2.925 -7.474 -5.048 1.00 95.12 96 CYS A O 1
ATOM 715 N N . ALA A 1 97 ? 1.272 -8.333 -3.792 1.00 93.25 97 ALA A N 1
ATOM 716 C CA . ALA A 1 97 ? 1.646 -9.731 -4.004 1.00 93.25 97 ALA A CA 1
ATOM 717 C C . ALA A 1 97 ? 1.601 -10.131 -5.486 1.00 93.25 97 ALA A C 1
ATOM 719 O O . ALA A 1 97 ? 2.533 -10.764 -5.982 1.00 93.25 97 ALA A O 1
ATOM 720 N N . ASN A 1 98 ? 0.560 -9.716 -6.212 1.00 93.81 98 ASN A N 1
ATOM 721 C CA . ASN A 1 98 ? 0.413 -10.011 -7.636 1.00 93.81 98 ASN A CA 1
ATOM 722 C C . ASN A 1 98 ? 1.542 -9.394 -8.469 1.00 93.81 98 ASN A C 1
ATOM 724 O O . ASN A 1 98 ? 2.088 -10.066 -9.341 1.00 93.81 98 ASN A O 1
ATOM 728 N N . CYS A 1 99 ? 1.924 -8.143 -8.187 1.00 93.62 99 CYS A N 1
ATOM 729 C CA . CYS A 1 99 ? 3.055 -7.501 -8.858 1.00 93.62 99 CYS A CA 1
ATOM 730 C C . CYS A 1 99 ? 4.355 -8.284 -8.618 1.00 93.62 99 CYS A C 1
ATOM 732 O O . CYS A 1 99 ? 5.024 -8.682 -9.568 1.00 93.62 99 CYS A O 1
ATOM 734 N N . HIS A 1 100 ? 4.672 -8.578 -7.355 1.00 92.62 100 HIS A N 1
ATOM 735 C CA . HIS A 1 100 ? 5.890 -9.298 -6.971 1.00 92.62 100 HIS A CA 1
ATOM 736 C C . HIS A 1 100 ? 5.963 -10.721 -7.534 1.00 92.62 100 HIS A C 1
ATOM 738 O O . HIS A 1 100 ? 7.032 -11.180 -7.936 1.00 92.62 100 HIS A O 1
ATOM 744 N N . HIS A 1 101 ? 4.825 -11.411 -7.608 1.00 91.31 101 HIS A N 1
ATOM 745 C CA . HIS A 1 101 ? 4.744 -12.728 -8.228 1.00 91.31 101 HIS A CA 1
ATOM 746 C C . HIS A 1 101 ? 5.066 -12.665 -9.726 1.00 91.31 101 HIS A C 1
ATOM 748 O O . HIS A 1 101 ? 5.889 -13.437 -10.214 1.00 91.31 101 HIS A O 1
ATOM 754 N N . MET A 1 102 ? 4.464 -11.715 -10.446 1.00 90.50 102 MET A N 1
ATOM 755 C CA . MET A 1 102 ? 4.625 -11.582 -11.897 1.00 90.50 102 MET A CA 1
ATOM 756 C C . MET A 1 102 ? 6.014 -11.092 -12.310 1.00 90.50 102 MET A C 1
ATOM 758 O O . MET A 1 102 ? 6.525 -11.501 -13.350 1.00 90.50 102 MET A O 1
ATOM 762 N N . THR A 1 103 ? 6.639 -10.231 -11.508 1.00 85.69 103 THR A N 1
ATOM 763 C CA . THR A 1 103 ? 7.977 -9.689 -11.794 1.00 85.69 103 THR A CA 1
ATOM 764 C C . THR A 1 103 ? 9.105 -10.561 -11.248 1.00 85.69 103 THR A C 1
ATOM 766 O O . THR A 1 103 ? 10.271 -10.188 -11.378 1.00 85.69 103 THR A O 1
ATOM 769 N N . ALA A 1 104 ? 8.775 -11.692 -10.608 1.00 83.81 104 ALA A N 1
ATOM 770 C CA . ALA A 1 104 ? 9.712 -12.546 -9.876 1.00 83.81 104 ALA A CA 1
ATOM 771 C C . ALA A 1 104 ? 10.607 -11.763 -8.891 1.00 83.81 104 ALA A C 1
ATOM 773 O O . ALA A 1 104 ? 11.722 -12.176 -8.573 1.00 83.81 104 ALA A O 1
ATOM 774 N N . THR A 1 105 ? 10.117 -10.616 -8.413 1.00 78.00 105 THR A N 1
ATOM 775 C CA . THR A 1 105 ? 10.824 -9.740 -7.484 1.00 78.00 105 THR A CA 1
ATOM 776 C C . THR A 1 105 ? 10.150 -9.866 -6.135 1.00 78.00 105 THR A C 1
ATOM 778 O O . THR A 1 105 ? 9.037 -9.388 -5.941 1.00 78.00 105 THR A O 1
ATOM 781 N N . THR A 1 106 ? 10.810 -10.523 -5.188 1.00 74.69 106 THR A N 1
ATOM 782 C CA . THR A 1 106 ? 10.300 -10.650 -3.821 1.00 74.69 106 THR A CA 1
ATOM 783 C C . THR A 1 106 ? 11.014 -9.663 -2.905 1.00 74.69 106 THR A C 1
ATOM 785 O O . THR A 1 106 ? 12.249 -9.629 -2.920 1.00 74.69 106 THR A O 1
ATOM 788 N N . PRO A 1 107 ? 10.294 -8.901 -2.065 1.00 70.69 107 PRO A N 1
ATOM 789 C CA . PRO A 1 107 ? 10.935 -8.111 -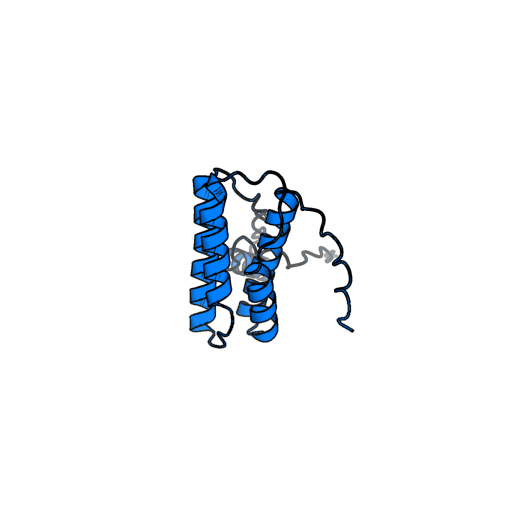1.029 1.00 70.69 107 PRO A CA 1
ATOM 790 C C . PRO A 1 107 ? 11.706 -9.045 -0.095 1.00 70.69 107 PRO A C 1
ATOM 792 O O . PRO A 1 107 ? 11.253 -10.147 0.222 1.00 70.69 107 PRO A O 1
ATOM 795 N N . ALA A 1 108 ? 12.882 -8.608 0.349 1.00 71.81 108 ALA A N 1
ATOM 796 C CA . ALA A 1 108 ? 13.634 -9.327 1.363 1.00 71.81 108 ALA A CA 1
ATOM 797 C C . ALA A 1 108 ? 12.875 -9.235 2.695 1.00 71.81 108 ALA A C 1
ATOM 799 O O . ALA A 1 108 ? 13.004 -8.263 3.439 1.00 71.81 108 ALA A O 1
ATOM 800 N N . ILE A 1 109 ? 12.051 -10.241 2.988 1.00 66.62 109 ILE A N 1
ATOM 801 C CA . ILE A 1 109 ? 11.339 -10.327 4.261 1.00 66.62 109 ILE A CA 1
ATOM 802 C C . ILE A 1 109 ? 12.356 -10.737 5.322 1.00 66.62 109 ILE A C 1
ATOM 804 O O . ILE A 1 109 ? 12.871 -11.857 5.321 1.00 66.62 109 ILE A O 1
ATOM 808 N N . LYS A 1 110 ? 12.657 -9.820 6.243 1.00 65.81 110 LYS A N 1
ATOM 809 C CA . LYS A 1 110 ? 13.496 -10.128 7.397 1.00 65.81 110 LYS A CA 1
ATOM 810 C C . LYS A 1 110 ? 12.710 -11.016 8.358 1.00 65.81 110 LYS A C 1
ATOM 812 O O . LYS A 1 110 ? 11.904 -10.525 9.141 1.00 65.81 110 LYS A O 1
ATOM 817 N N . VAL A 1 111 ? 12.969 -12.317 8.309 1.00 71.00 111 VAL A N 1
ATOM 818 C CA . VAL A 1 111 ? 12.451 -13.267 9.295 1.00 71.00 111 VAL A CA 1
ATOM 819 C C . VAL A 1 111 ? 13.338 -13.192 10.534 1.00 71.00 111 VAL A C 1
ATOM 821 O O . VAL A 1 111 ? 14.543 -13.437 10.465 1.00 71.00 111 VAL A O 1
ATOM 824 N N . TYR A 1 112 ? 12.756 -12.809 11.667 1.00 72.94 112 TYR A N 1
ATOM 825 C CA . TYR A 1 112 ? 13.451 -12.858 12.949 1.00 72.94 112 TYR A CA 1
ATOM 826 C C . TYR A 1 112 ? 13.474 -14.300 13.465 1.00 72.94 112 TYR A C 1
ATOM 828 O O . TYR A 1 112 ? 12.468 -15.000 13.321 1.00 72.94 112 TYR A O 1
ATOM 836 N N . PRO A 1 113 ? 14.590 -14.752 14.066 1.00 79.75 113 PRO A N 1
ATOM 837 C CA . PRO A 1 113 ? 14.660 -16.093 14.619 1.00 79.75 113 PRO A CA 1
ATOM 838 C C . PRO A 1 113 ? 13.600 -16.261 15.705 1.00 79.75 113 PRO A C 1
ATOM 840 O O . PRO A 1 113 ? 13.311 -15.336 16.469 1.00 79.75 113 PRO A O 1
ATOM 843 N N . THR A 1 114 ? 13.023 -17.454 15.755 1.00 83.50 114 THR A N 1
ATOM 844 C CA . THR A 1 114 ? 12.107 -17.849 16.816 1.00 83.50 114 THR A CA 1
ATOM 845 C C . THR A 1 114 ? 12.804 -17.723 18.176 1.00 83.50 114 THR A C 1
ATOM 847 O O . THR A 1 114 ? 13.935 -18.196 18.301 1.00 83.50 114 THR A O 1
ATOM 850 N N . PRO A 1 115 ? 12.176 -17.104 19.195 1.00 86.56 115 PRO A N 1
ATOM 851 C CA . PRO A 1 115 ? 12.731 -17.071 20.541 1.00 86.56 115 PRO A CA 1
ATOM 852 C C . PRO A 1 115 ? 12.948 -18.485 21.090 1.00 86.56 115 PRO A C 1
ATOM 854 O O . PRO A 1 115 ? 12.098 -19.366 20.903 1.00 86.56 115 PRO A O 1
ATOM 857 N N . ASP A 1 116 ? 14.059 -18.676 21.801 1.00 87.50 116 ASP A N 1
ATOM 858 C CA . ASP A 1 116 ? 14.329 -19.913 22.531 1.00 87.50 116 ASP A CA 1
ATOM 859 C C . ASP A 1 116 ? 13.226 -20.169 23.568 1.00 87.50 116 ASP A C 1
ATOM 861 O O . ASP A 1 116 ? 12.800 -19.254 24.277 1.00 87.50 116 ASP A O 1
ATOM 865 N N . ASP A 1 117 ? 12.782 -21.423 23.668 1.00 86.31 117 ASP A N 1
ATOM 866 C CA . ASP A 1 117 ? 11.875 -21.878 24.722 1.00 86.31 117 ASP A CA 1
ATOM 867 C C . ASP A 1 117 ? 12.693 -22.606 25.792 1.00 86.31 117 ASP A C 1
ATOM 869 O O . ASP A 1 117 ? 13.010 -23.789 25.678 1.00 86.31 117 ASP A O 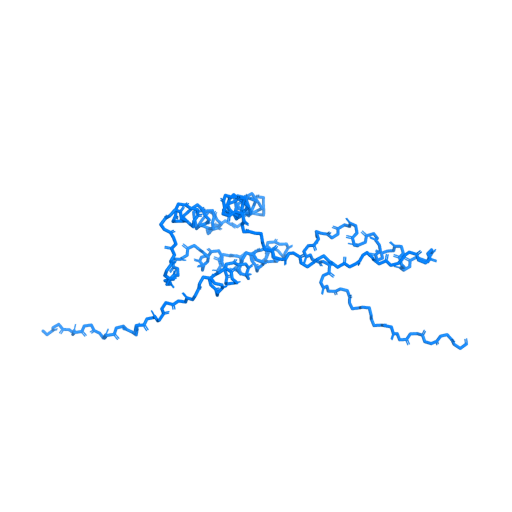1
ATOM 873 N N . THR A 1 118 ? 13.095 -21.865 26.821 1.00 91.06 118 THR A N 1
ATOM 874 C CA . THR A 1 118 ? 13.835 -22.392 27.979 1.00 91.06 118 THR A CA 1
ATOM 875 C C . THR A 1 118 ? 12.928 -23.128 28.971 1.00 91.06 118 THR A C 1
ATOM 877 O O . THR A 1 118 ? 13.410 -23.584 30.008 1.00 91.06 118 THR A O 1
ATOM 880 N N . GLY A 1 119 ? 11.623 -23.240 28.689 1.00 88.00 119 GLY A N 1
ATOM 881 C CA . GLY A 1 119 ? 10.632 -23.865 29.565 1.00 88.00 119 GLY A CA 1
ATOM 882 C C . GLY A 1 119 ? 10.140 -22.973 30.709 1.00 88.00 119 GLY A C 1
ATOM 883 O O . GLY A 1 119 ? 9.364 -23.434 31.547 1.00 88.00 119 GLY A O 1
ATOM 884 N N . ASP A 1 120 ? 10.559 -21.705 30.767 1.00 93.00 120 ASP A N 1
ATOM 885 C CA . ASP A 1 120 ? 10.047 -20.742 31.743 1.00 93.00 120 ASP A CA 1
ATOM 886 C C . ASP A 1 120 ? 8.863 -19.929 31.192 1.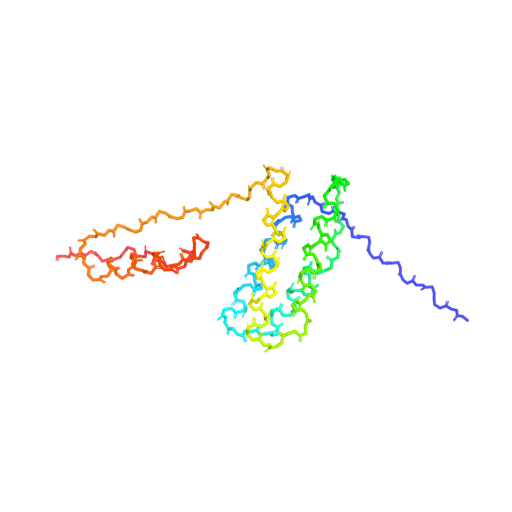00 93.00 120 ASP A C 1
ATOM 888 O O . ASP A 1 120 ? 8.667 -19.756 29.990 1.00 93.00 120 ASP A O 1
ATOM 892 N N . ILE A 1 121 ? 8.030 -19.399 32.093 1.00 89.50 121 ILE A N 1
ATOM 893 C CA . ILE A 1 121 ? 6.779 -18.723 31.713 1.00 89.50 121 ILE A CA 1
ATOM 894 C C . ILE A 1 121 ? 6.995 -17.439 30.897 1.00 89.50 121 ILE A C 1
ATOM 896 O O . ILE A 1 121 ? 6.056 -16.934 30.275 1.00 89.50 121 ILE A O 1
ATOM 900 N N . ARG A 1 122 ? 8.193 -16.850 30.935 1.00 86.06 122 ARG A N 1
ATOM 901 C CA . ARG A 1 122 ? 8.522 -15.662 30.149 1.00 86.06 122 ARG A CA 1
ATOM 902 C C . ARG A 1 122 ? 8.907 -16.076 28.734 1.00 86.06 122 ARG A C 1
ATOM 904 O O . ARG A 1 122 ? 8.368 -15.483 27.802 1.00 86.06 122 ARG A O 1
ATOM 911 N N . THR A 1 123 ? 9.776 -17.066 28.550 1.00 86.62 123 THR A N 1
ATOM 912 C CA . THR A 1 123 ? 10.132 -17.556 27.207 1.00 86.62 123 THR A CA 1
ATOM 913 C C . THR A 1 123 ? 8.948 -18.198 26.503 1.00 86.62 123 THR A C 1
ATOM 915 O O . THR A 1 123 ? 8.713 -17.891 25.336 1.00 86.62 123 THR A O 1
ATOM 918 N N . HIS A 1 124 ? 8.093 -18.916 27.232 1.00 85.00 124 HIS A N 1
ATOM 919 C CA . HIS A 1 124 ? 6.830 -19.416 26.694 1.00 85.00 124 HIS A CA 1
ATOM 920 C C . HIS A 1 124 ? 5.905 -18.285 26.210 1.00 85.00 124 HIS A C 1
ATOM 922 O O . HIS A 1 124 ? 5.352 -18.361 25.118 1.00 85.00 124 HIS A O 1
ATOM 928 N N . ARG A 1 125 ? 5.773 -17.184 26.968 1.00 84.31 125 ARG A N 1
ATOM 929 C CA . ARG A 1 125 ? 4.985 -16.007 26.545 1.00 84.31 125 ARG A CA 1
ATOM 930 C C . ARG A 1 125 ? 5.574 -15.306 25.324 1.00 84.31 125 ARG A C 1
ATOM 932 O O . ARG A 1 125 ? 4.820 -14.893 24.450 1.00 84.31 125 ARG A O 1
ATOM 939 N N . LEU A 1 126 ? 6.897 -15.170 25.262 1.00 83.12 126 LEU A N 1
ATOM 940 C CA . LEU A 1 126 ? 7.588 -14.593 24.105 1.00 83.12 126 LEU A CA 1
ATOM 941 C C . LEU A 1 126 ? 7.418 -15.461 22.862 1.00 83.12 126 LEU A C 1
ATOM 943 O O . LEU A 1 126 ? 7.188 -14.930 21.781 1.00 83.12 126 LEU A O 1
ATOM 947 N N . ARG A 1 127 ? 7.479 -16.783 23.026 1.00 85.25 127 ARG A N 1
ATOM 948 C CA . ARG A 1 127 ? 7.207 -17.746 21.964 1.00 85.25 127 ARG A CA 1
ATOM 949 C C . ARG A 1 127 ? 5.765 -17.637 21.485 1.00 85.25 127 ARG A C 1
ATOM 951 O O . ARG A 1 127 ? 5.549 -17.474 20.294 1.00 85.25 127 ARG A O 1
ATOM 958 N N . HIS A 1 128 ? 4.808 -17.583 22.409 1.00 83.75 128 HIS A N 1
ATOM 959 C CA . HIS A 1 128 ? 3.400 -17.382 22.078 1.00 83.75 128 HIS A CA 1
ATOM 960 C C . HIS A 1 128 ? 3.151 -16.066 21.334 1.00 83.75 128 HIS A C 1
ATOM 962 O O . HIS A 1 128 ? 2.393 -16.038 20.369 1.00 83.75 128 HIS A O 1
ATOM 968 N N . ALA A 1 129 ? 3.800 -14.981 21.761 1.00 81.06 129 ALA A N 1
ATOM 969 C CA . ALA A 1 129 ? 3.724 -13.692 21.085 1.00 81.06 129 ALA A CA 1
ATOM 970 C C . ALA A 1 129 ? 4.382 -13.727 19.698 1.00 81.06 129 ALA A C 1
ATOM 972 O O . ALA A 1 129 ? 3.866 -13.102 18.780 1.00 81.06 129 ALA A O 1
ATOM 973 N N . TRP A 1 130 ? 5.487 -14.459 19.529 1.00 81.00 130 TRP A N 1
ATOM 974 C CA . TRP A 1 130 ? 6.143 -14.649 18.234 1.00 81.00 130 TRP A CA 1
ATOM 975 C C . TRP A 1 130 ? 5.286 -15.489 17.280 1.00 81.00 130 TRP A C 1
ATOM 977 O O . TRP A 1 130 ? 5.121 -15.094 16.133 1.00 81.00 130 TRP A O 1
ATOM 987 N N . ASP A 1 131 ? 4.682 -16.580 17.761 1.00 80.12 131 ASP A N 1
ATOM 988 C CA . ASP A 1 131 ? 3.777 -17.432 16.973 1.00 80.12 131 ASP A CA 1
ATOM 989 C C . ASP A 1 131 ? 2.496 -16.678 16.564 1.00 80.12 131 ASP A C 1
ATOM 991 O O . ASP A 1 131 ? 1.916 -16.947 15.514 1.00 80.12 131 ASP A O 1
ATOM 995 N N . ALA A 1 132 ? 2.050 -15.727 17.394 1.00 76.06 132 ALA A N 1
ATOM 996 C CA . ALA A 1 132 ? 0.891 -14.876 17.124 1.00 76.06 132 ALA A CA 1
ATOM 997 C C . ALA A 1 132 ? 1.228 -13.613 16.311 1.00 76.06 132 ALA A C 1
ATOM 999 O O . ALA A 1 132 ? 0.320 -12.968 15.782 1.00 76.06 132 ALA A O 1
ATOM 1000 N N . ALA A 1 133 ? 2.504 -13.230 16.221 1.00 67.06 133 ALA A N 1
ATOM 1001 C CA . ALA A 1 133 ? 2.917 -12.070 15.452 1.00 67.06 133 ALA A CA 1
ATOM 1002 C C . ALA A 1 133 ? 2.934 -12.427 13.958 1.00 67.06 133 ALA A C 1
ATOM 1004 O O . ALA A 1 133 ? 3.565 -13.414 13.572 1.00 67.06 133 ALA A O 1
ATOM 1005 N N . PRO A 1 134 ? 2.321 -11.615 13.076 1.00 58.19 134 PRO A N 1
ATOM 1006 C CA . PRO A 1 134 ? 2.636 -11.705 11.661 1.00 58.19 134 PRO A CA 1
ATOM 1007 C C . PRO A 1 134 ? 4.155 -11.575 11.496 1.00 58.19 134 PRO A C 1
ATOM 1009 O O . PRO A 1 134 ? 4.789 -10.744 12.144 1.00 58.19 134 PRO A O 1
ATOM 1012 N N . THR A 1 135 ? 4.765 -12.391 10.636 1.00 56.38 135 THR A N 1
ATOM 1013 C CA . THR A 1 135 ? 6.232 -12.490 10.471 1.00 56.38 135 THR A CA 1
ATOM 1014 C C . THR A 1 135 ? 6.934 -11.150 10.191 1.00 56.38 135 THR A C 1
ATOM 1016 O O . THR A 1 135 ? 8.149 -11.054 10.343 1.00 56.38 135 THR A O 1
ATOM 1019 N N . ALA A 1 136 ? 6.183 -10.104 9.829 1.00 46.12 136 ALA A N 1
ATOM 1020 C CA . ALA A 1 136 ? 6.652 -8.731 9.651 1.00 46.12 136 ALA A CA 1
ATOM 1021 C C . ALA A 1 136 ? 6.729 -7.883 10.949 1.00 46.12 136 ALA A C 1
ATOM 1023 O O . ALA A 1 136 ? 7.511 -6.934 11.000 1.00 46.12 136 ALA A O 1
ATOM 1024 N N . THR A 1 137 ? 5.974 -8.202 12.010 1.00 49.22 137 THR A N 1
ATOM 1025 C CA . THR A 1 137 ? 5.851 -7.381 13.237 1.00 49.22 137 THR A CA 1
ATOM 1026 C C . THR A 1 137 ? 6.608 -7.916 14.451 1.00 49.22 137 THR A C 1
ATOM 1028 O O . THR A 1 137 ? 6.522 -7.318 15.520 1.00 49.22 137 THR A O 1
ATOM 1031 N N . ALA A 1 138 ? 7.440 -8.956 14.329 1.00 50.41 138 ALA A N 1
ATOM 1032 C CA . ALA A 1 138 ? 8.345 -9.402 15.408 1.00 50.41 138 ALA A CA 1
ATOM 1033 C C . ALA A 1 138 ? 9.435 -8.357 15.794 1.00 50.41 138 ALA A C 1
ATOM 1035 O O . ALA A 1 138 ? 10.436 -8.675 16.434 1.00 50.41 138 ALA A O 1
ATOM 1036 N N . ARG A 1 139 ? 9.258 -7.097 15.380 1.00 47.28 139 ARG A N 1
ATOM 1037 C CA . ARG A 1 139 ? 10.253 -6.028 15.283 1.00 47.28 139 ARG A CA 1
ATOM 1038 C C . ARG A 1 139 ? 10.501 -5.263 16.588 1.00 47.28 139 ARG A C 1
ATOM 1040 O O . ARG A 1 139 ? 11.443 -4.480 16.627 1.00 47.28 139 ARG A O 1
ATOM 1047 N N . SER A 1 140 ? 9.705 -5.454 17.639 1.00 45.16 140 SER A N 1
ATOM 1048 C CA . SER A 1 140 ? 9.677 -4.497 18.761 1.00 45.16 140 SER A CA 1
ATOM 1049 C C . SER A 1 140 ? 9.674 -5.096 20.169 1.00 45.16 140 SER A C 1
ATOM 1051 O O . SER A 1 140 ? 9.420 -4.361 21.118 1.00 45.16 140 SER A O 1
ATOM 1053 N N . ILE A 1 141 ? 10.034 -6.371 20.364 1.00 49.91 141 ILE A N 1
ATOM 1054 C CA . ILE A 1 141 ? 10.331 -6.863 21.721 1.00 49.91 141 ILE A CA 1
ATOM 1055 C C . ILE A 1 141 ? 11.837 -6.709 21.986 1.00 49.91 141 ILE A C 1
ATOM 1057 O O . ILE A 1 141 ? 12.620 -7.542 21.521 1.00 49.91 141 ILE A O 1
ATOM 1061 N N . PRO A 1 142 ? 12.289 -5.668 22.711 1.00 48.16 142 PRO A N 1
ATOM 1062 C CA . PRO A 1 142 ? 13.683 -5.569 23.109 1.00 48.16 142 PRO A CA 1
ATOM 1063 C C . PRO A 1 142 ? 14.028 -6.729 24.047 1.00 48.16 142 PRO A C 1
ATOM 1065 O O . PRO A 1 142 ? 13.561 -6.805 25.182 1.00 48.16 142 PRO A O 1
ATOM 1068 N N . LEU A 1 143 ? 14.891 -7.630 23.581 1.00 52.66 143 LEU A N 1
ATOM 1069 C CA . LEU A 1 143 ? 15.575 -8.609 24.421 1.00 52.66 143 LEU A CA 1
ATOM 1070 C C . LEU A 1 143 ? 16.725 -7.904 25.154 1.00 52.66 143 LEU A C 1
ATOM 1072 O O . LEU A 1 143 ? 17.897 -8.143 24.866 1.00 52.66 143 LEU A O 1
ATOM 1076 N N . THR A 1 144 ? 16.434 -6.986 26.076 1.00 53.62 144 THR A N 1
ATOM 1077 C CA . THR A 1 144 ? 17.486 -6.462 26.955 1.00 53.62 144 THR A CA 1
ATOM 1078 C C . THR A 1 144 ? 17.856 -7.537 27.978 1.00 53.62 144 THR A C 1
ATOM 1080 O O . THR A 1 144 ? 17.262 -7.692 29.044 1.00 53.62 144 THR A O 1
ATOM 1083 N N . ASN A 1 145 ? 18.860 -8.330 27.603 1.00 53.97 145 ASN A N 1
ATOM 1084 C CA . ASN A 1 145 ? 19.621 -9.211 28.479 1.00 53.97 145 ASN A CA 1
ATOM 1085 C C . ASN A 1 145 ? 20.301 -8.375 29.569 1.00 53.97 145 ASN A C 1
ATOM 1087 O O . ASN A 1 145 ? 21.303 -7.711 29.312 1.00 53.97 145 ASN A O 1
ATOM 1091 N N . GLY A 1 146 ? 19.755 -8.405 30.785 1.00 45.34 146 GLY A N 1
ATOM 1092 C CA . GLY A 1 146 ? 20.315 -7.661 31.915 1.00 45.34 146 GLY A CA 1
ATOM 1093 C C . GLY A 1 146 ? 20.218 -8.338 33.280 1.00 45.34 146 GLY A C 1
ATOM 1094 O O . GLY A 1 146 ? 20.627 -7.726 34.260 1.00 45.34 146 GLY A O 1
ATOM 1095 N N . TYR A 1 147 ? 19.714 -9.572 33.393 1.00 43.19 147 TYR A N 1
ATOM 1096 C CA . TYR A 1 147 ? 19.626 -10.236 34.698 1.00 43.19 147 TYR A CA 1
ATOM 1097 C C . TYR A 1 147 ? 20.817 -11.175 34.908 1.00 43.19 147 TYR A C 1
ATOM 1099 O O . TYR A 1 147 ? 20.809 -12.321 34.467 1.00 43.19 147 TYR A O 1
ATOM 1107 N N . LYS A 1 148 ? 21.867 -10.671 35.567 1.00 48.09 148 LYS A N 1
ATOM 1108 C CA . LYS A 1 148 ? 22.884 -11.527 36.188 1.00 48.09 148 LYS A CA 1
ATOM 1109 C C . LYS A 1 148 ? 22.253 -12.151 37.431 1.00 48.09 148 LYS A C 1
ATOM 1111 O O . LYS A 1 148 ? 22.017 -11.446 38.406 1.00 48.09 148 LYS A O 1
ATOM 1116 N N . SER A 1 149 ? 21.975 -13.449 37.392 1.00 52.84 149 SER A N 1
ATOM 1117 C CA . SER A 1 149 ? 21.714 -14.231 38.598 1.00 52.84 149 SER A CA 1
ATOM 1118 C C . SER A 1 149 ? 23.023 -14.363 39.378 1.00 52.84 149 SER A C 1
ATOM 1120 O O . SER A 1 149 ? 23.960 -15.004 38.899 1.00 52.84 149 SER A O 1
ATOM 1122 N N . THR A 1 150 ? 23.098 -13.687 40.524 1.00 63.41 150 THR A N 1
ATOM 1123 C CA . THR A 1 150 ? 24.039 -14.010 41.607 1.00 63.41 150 THR A CA 1
ATOM 1124 C C . THR A 1 150 ? 23.648 -15.312 42.278 1.00 63.41 150 THR A C 1
ATOM 1126 O O . THR A 1 150 ? 22.420 -15.503 42.441 1.00 63.41 150 THR A O 1
#

Radius of gyration: 20.61 Å; chains: 1; bounding box: 39×65×61 Å